Protein AF-A0A382NZF4-F1 (afdb_monomer)

Organism: NCBI:txid408172

Nearest PDB structures (foldseek):
  6ymy-assembly1_f  TM=4.975E-01  e=4.715E+00  Saccharomyces cerevisiae S288C

Foldseek 3Di:
DPACFPCNVLCCLPPVPDCLVDADPVRQDNQQDFPVPDDPLLCVLFDQDPPAPDPLLSRSLRSVLCVLLVNGDRDNDHRPRDPDDDFLLSSLLSCQAAHDVVSSVSSLVVCVVVVDDNVSNVVSNVVNPPRHHHPSPPHHDDDPCPVVDDDPVVVVVDDD

Mean predicted aligned error: 6.12 Å

Secondary structure (DSSP, 8-state):
-----HHHHHHTTT-TT-GGGPPPTTS-------GGGS-HHHHHT---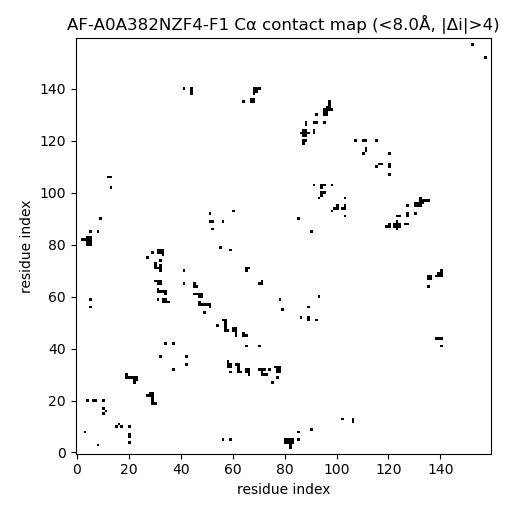---SSSHHHHHHHHHHHHHHTT-----SS----------HHHHHHHHHHHS-HHHHHHHHHHHHHTT--HHHHHHHHHHGGGPPPP-TTSS----GGGTT---HHHHT----

pLDDT: mean 86.52, std 12.39, range [36.47, 97.56]

Radius of gyration: 17.83 Å; Cα contacts (8 Å, |Δi|>4): 166; chains: 1; bounding box: 48×36×48 Å

Sequence (160 aa):
MPKKYISYSLMKYIRPIWYFHLISNDGESVVWTNYNQLSRDEKEVIHYDQDYSNQVLSNWDASYQALMKGIVKKTENNIQTDEIELLPADIYRFIRKYHKKIWLYLVFFQRLFSLFNPISEFIGLWQTRHVQKYNLFHTHYVYDEYFDYDSSLIKSNPLL

Solvent-accessible surface area (backbone atoms only — not comparable to full-atom values): 9759 Å² total; per-residue (Å²): 128,83,83,68,27,58,60,41,69,62,31,54,75,80,46,71,85,52,68,83,57,50,72,44,96,85,73,64,55,51,62,43,36,40,52,86,77,47,53,73,73,62,46,72,80,45,84,76,50,81,86,40,95,40,70,68,55,22,37,48,52,36,12,52,48,34,42,71,24,70,48,71,55,94,53,97,75,44,53,87,58,57,84,68,88,80,52,49,35,48,55,44,38,52,36,38,28,76,47,60,71,68,56,51,53,50,42,50,53,52,40,50,76,66,69,46,65,59,68,56,44,54,51,14,54,60,73,35,67,79,56,60,68,52,72,68,77,79,56,67,70,82,64,79,65,60,82,76,56,81,54,67,65,68,74,62,63,71,87,130

Structure (mmCIF, N/CA/C/O backbone):
data_AF-A0A382NZF4-F1
#
_entry.id   AF-A0A382NZF4-F1
#
loop_
_atom_site.group_PDB
_atom_site.id
_atom_site.type_symbol
_atom_site.label_atom_id
_atom_site.label_alt_id
_atom_site.label_comp_id
_atom_site.label_asym_id
_atom_site.label_entity_id
_atom_site.label_seq_id
_atom_site.pdbx_PDB_ins_code
_atom_site.Cartn_x
_atom_site.Cartn_y
_atom_site.Cartn_z
_atom_site.occupancy
_atom_site.B_iso_or_equiv
_atom_site.auth_seq_id
_atom_site.auth_comp_id
_atom_site.auth_asym_id
_atom_site.auth_atom_id
_atom_site.pdbx_PDB_model_num
ATOM 1 N N . MET A 1 1 ? -0.689 23.167 7.094 1.00 36.47 1 MET A N 1
ATOM 2 C CA . MET A 1 1 ? -0.281 21.800 7.499 1.00 36.47 1 MET A CA 1
ATOM 3 C C . MET A 1 1 ? 0.097 21.034 6.23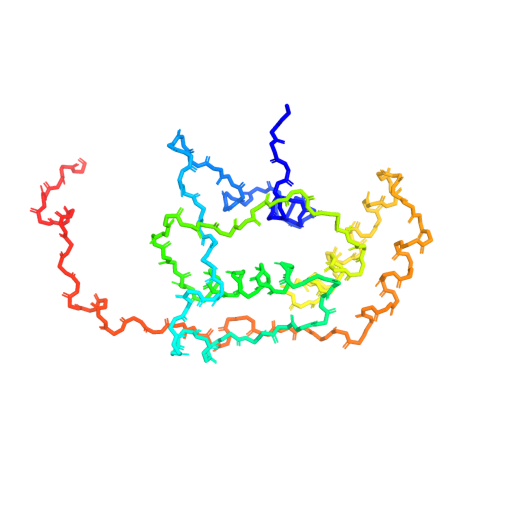8 1.00 36.47 1 MET A C 1
ATOM 5 O O . MET A 1 1 ? -0.543 21.301 5.226 1.00 36.47 1 MET A O 1
ATOM 9 N N . PRO A 1 2 ? 1.114 20.154 6.238 1.00 48.34 2 PRO A N 1
ATOM 10 C CA . PRO A 1 2 ? 1.398 19.335 5.060 1.00 48.34 2 PRO A CA 1
ATOM 11 C C . PRO A 1 2 ? 0.166 18.478 4.742 1.00 48.34 2 PRO A C 1
ATOM 13 O O . PRO A 1 2 ? -0.396 17.867 5.655 1.00 48.34 2 PRO A O 1
ATOM 16 N N . LYS A 1 3 ? -0.275 18.480 3.477 1.00 53.47 3 LYS A N 1
ATOM 17 C CA . LYS A 1 3 ? -1.384 17.637 3.002 1.00 53.47 3 LYS A CA 1
ATOM 18 C C . LYS A 1 3 ? -1.085 16.179 3.361 1.00 53.47 3 LYS A C 1
ATOM 20 O O . LYS A 1 3 ? 0.022 15.692 3.116 1.00 53.47 3 LYS A O 1
ATOM 25 N N . LYS A 1 4 ? -2.032 15.496 4.005 1.00 60.09 4 LYS A N 1
ATOM 26 C CA . LYS A 1 4 ? -1.826 14.129 4.513 1.00 60.09 4 LYS A CA 1
ATOM 27 C C . LYS A 1 4 ? -2.307 13.113 3.485 1.00 60.09 4 LYS A C 1
ATOM 29 O O . LYS A 1 4 ? -3.422 12.614 3.563 1.00 60.09 4 LYS A O 1
ATOM 34 N N . TYR A 1 5 ? -1.435 12.786 2.543 1.00 74.50 5 TYR A N 1
ATOM 35 C CA . TYR A 1 5 ? -1.722 11.829 1.478 1.00 74.50 5 TYR A CA 1
ATOM 36 C C . TYR A 1 5 ? -1.961 10.406 1.993 1.00 74.50 5 TYR A C 1
ATOM 38 O O . TYR A 1 5 ? -1.458 10.019 3.052 1.00 74.50 5 TYR A O 1
ATOM 46 N N . ILE A 1 6 ? -2.681 9.603 1.207 1.00 78.69 6 ILE A N 1
ATOM 47 C CA . ILE A 1 6 ? -2.978 8.189 1.496 1.00 78.69 6 ILE A CA 1
ATOM 48 C C . ILE A 1 6 ? -1.693 7.403 1.800 1.00 78.69 6 ILE A C 1
ATOM 50 O O . ILE A 1 6 ? -1.628 6.685 2.799 1.00 78.69 6 ILE A O 1
ATOM 54 N N . SER A 1 7 ? -0.642 7.610 0.998 1.00 79.25 7 SER A N 1
ATOM 55 C CA . SER A 1 7 ? 0.667 6.970 1.177 1.00 79.25 7 SER A CA 1
ATOM 56 C C . SER A 1 7 ? 1.293 7.292 2.533 1.00 79.25 7 SER A C 1
ATOM 58 O O . SER A 1 7 ? 1.681 6.381 3.262 1.00 79.25 7 SER A O 1
ATOM 60 N N . TYR A 1 8 ? 1.335 8.568 2.919 1.00 80.06 8 TYR A N 1
ATOM 61 C CA . TYR A 1 8 ? 1.818 8.981 4.235 1.00 80.06 8 TYR A CA 1
ATOM 62 C C . TYR A 1 8 ? 0.956 8.386 5.356 1.00 80.06 8 TYR A C 1
ATOM 64 O O . TYR A 1 8 ? 1.478 7.826 6.322 1.00 80.06 8 TYR A O 1
ATOM 72 N N . SER A 1 9 ? -0.368 8.463 5.224 1.00 81.00 9 SER A N 1
ATOM 73 C CA . SER A 1 9 ? -1.308 8.036 6.259 1.00 81.00 9 SER A CA 1
ATOM 74 C C . SER A 1 9 ? -1.273 6.529 6.525 1.00 81.00 9 SER A C 1
ATOM 76 O O . SER A 1 9 ? -1.369 6.133 7.689 1.00 81.00 9 SER A O 1
ATOM 78 N N . LEU A 1 10 ? -1.066 5.705 5.494 1.00 82.75 10 LEU A N 1
ATOM 79 C CA . LEU A 1 10 ? -0.876 4.260 5.638 1.00 82.75 10 LEU A CA 1
ATOM 80 C C . LEU A 1 10 ? 0.552 3.915 6.095 1.00 82.75 10 LEU A C 1
ATOM 82 O O . LEU A 1 10 ? 0.729 3.086 6.991 1.00 82.75 10 LEU A O 1
ATOM 86 N N . MET A 1 11 ? 1.584 4.541 5.514 1.00 84.94 11 MET A N 1
ATOM 87 C CA . MET A 1 11 ? 2.973 4.117 5.741 1.00 84.94 11 MET A CA 1
ATOM 88 C C . MET A 1 11 ? 3.566 4.625 7.047 1.00 84.94 11 MET A C 1
ATOM 90 O O . MET A 1 11 ? 4.435 3.950 7.595 1.00 84.94 11 MET A O 1
ATOM 94 N N . LYS A 1 12 ? 3.091 5.745 7.605 1.00 85.00 12 LYS A N 1
ATOM 95 C CA . LYS A 1 12 ? 3.644 6.317 8.849 1.00 85.00 12 LYS A CA 1
ATOM 96 C C . LYS A 1 12 ? 3.653 5.344 10.034 1.00 85.00 12 LYS A C 1
ATOM 98 O O . LYS A 1 12 ? 4.488 5.478 10.919 1.00 85.00 12 LYS A O 1
ATOM 103 N N . TYR A 1 13 ? 2.742 4.370 10.057 1.00 83.56 13 TYR A N 1
ATOM 104 C CA . TYR A 1 13 ? 2.657 3.383 11.136 1.00 83.56 13 TYR A CA 1
ATOM 105 C C . TYR A 1 13 ? 3.636 2.213 10.969 1.00 83.56 13 TYR A C 1
ATOM 107 O O . TYR A 1 13 ? 3.995 1.564 11.945 1.00 83.56 13 TYR A O 1
ATOM 115 N N . ILE A 1 14 ? 4.055 1.921 9.735 1.00 86.38 14 ILE A N 1
ATOM 116 C CA . ILE A 1 14 ? 4.795 0.695 9.403 1.00 86.38 14 ILE A CA 1
ATOM 117 C C . ILE A 1 14 ? 6.223 1.013 8.951 1.00 86.38 14 ILE A C 1
ATOM 119 O O . ILE A 1 14 ? 7.171 0.315 9.303 1.00 86.38 14 ILE A O 1
ATOM 123 N N . ARG A 1 15 ? 6.385 2.059 8.137 1.00 86.06 15 ARG A N 1
ATOM 124 C CA . ARG A 1 15 ? 7.657 2.500 7.554 1.00 86.06 15 ARG A CA 1
ATOM 125 C C . ARG A 1 15 ? 7.761 4.036 7.593 1.00 86.06 15 ARG A C 1
ATOM 127 O O . ARG A 1 15 ? 7.758 4.669 6.540 1.00 86.06 15 ARG A O 1
ATOM 134 N N . PRO A 1 16 ? 7.879 4.653 8.784 1.00 81.38 16 PRO A N 1
ATOM 135 C CA . PRO A 1 16 ? 7.912 6.114 8.929 1.00 81.38 16 PRO A CA 1
ATOM 136 C C . PRO A 1 16 ? 9.133 6.798 8.291 1.00 81.38 16 PRO A C 1
ATOM 138 O O . PRO A 1 16 ? 9.118 8.007 8.105 1.00 81.38 16 PRO A O 1
ATOM 141 N N . ILE A 1 17 ? 10.186 6.042 7.963 1.00 83.75 17 ILE A N 1
ATOM 142 C CA . ILE A 1 17 ? 11.442 6.549 7.375 1.00 83.75 17 ILE A CA 1
ATOM 143 C C . ILE A 1 17 ? 11.455 6.326 5.843 1.00 83.75 17 ILE A C 1
ATOM 145 O O . ILE A 1 17 ? 12.486 6.418 5.187 1.00 83.75 17 ILE A O 1
ATOM 149 N N . TRP A 1 18 ? 10.325 5.953 5.235 1.00 83.88 18 TRP A N 1
ATOM 150 C CA . TRP A 1 18 ? 10.295 5.545 3.830 1.00 83.88 18 TRP A CA 1
ATOM 151 C C . TRP A 1 18 ? 10.020 6.717 2.888 1.00 83.88 18 TRP A C 1
ATOM 153 O O . TRP A 1 18 ? 8.891 7.164 2.752 1.00 83.88 18 TRP A O 1
ATOM 163 N N . TYR A 1 19 ? 11.047 7.169 2.171 1.00 79.88 19 TYR A N 1
ATOM 164 C CA . TYR A 1 19 ? 11.016 8.408 1.385 1.00 79.88 19 TYR A CA 1
ATOM 165 C C . TYR A 1 19 ? 9.964 8.499 0.266 1.00 79.88 19 TYR A C 1
ATOM 167 O O . TYR A 1 19 ? 9.668 9.598 -0.183 1.00 79.88 19 TYR A O 1
ATOM 175 N N . PHE A 1 20 ? 9.338 7.398 -0.158 1.00 78.00 20 PHE A N 1
ATOM 176 C CA . PHE A 1 20 ? 8.346 7.405 -1.248 1.00 78.00 20 PHE A CA 1
ATOM 177 C C . PHE A 1 20 ? 7.005 8.076 -0.896 1.00 78.00 20 PHE A C 1
ATOM 179 O O . PHE A 1 20 ? 6.129 8.208 -1.749 1.00 78.00 20 PHE A O 1
ATOM 186 N N . HIS A 1 21 ? 6.819 8.505 0.354 1.00 74.44 21 HIS A N 1
ATOM 187 C CA . HIS A 1 21 ? 5.709 9.382 0.734 1.00 74.44 21 HIS A CA 1
ATOM 188 C C . HIS A 1 21 ? 6.069 10.880 0.673 1.00 74.44 21 HIS A C 1
ATOM 190 O O . HIS A 1 21 ? 5.220 11.710 0.999 1.00 74.44 21 HIS A O 1
ATOM 196 N N . LEU A 1 22 ? 7.321 11.239 0.364 1.00 74.81 22 LEU A N 1
ATOM 197 C CA . LEU A 1 22 ? 7.746 12.631 0.223 1.00 74.81 22 LEU A CA 1
ATOM 198 C C . LEU A 1 22 ? 7.415 13.154 -1.171 1.00 74.81 22 LEU A C 1
ATOM 200 O O . LEU A 1 22 ? 7.479 12.418 -2.151 1.00 74.81 22 LEU A O 1
ATOM 204 N N . ILE A 1 23 ? 7.104 14.445 -1.232 1.00 71.38 23 ILE A N 1
ATOM 205 C CA . ILE A 1 23 ? 7.022 15.179 -2.489 1.00 71.38 23 ILE A CA 1
ATOM 206 C C . ILE A 1 23 ? 8.374 15.840 -2.733 1.00 71.38 23 ILE A C 1
ATOM 208 O O . ILE A 1 23 ? 8.986 16.370 -1.803 1.00 71.38 23 ILE A O 1
ATOM 212 N N . SER A 1 24 ? 8.839 15.789 -3.974 1.00 68.31 24 SER A N 1
ATOM 213 C CA . SER A 1 24 ? 10.005 16.533 -4.442 1.00 68.31 24 SER A CA 1
ATOM 214 C C . SER A 1 24 ? 9.772 18.046 -4.411 1.00 68.31 24 SER A C 1
ATOM 216 O O . SER A 1 24 ? 8.645 18.532 -4.371 1.00 68.31 24 SER A O 1
ATOM 218 N N . ASN A 1 25 ? 10.858 18.818 -4.458 1.00 66.69 25 ASN A N 1
ATOM 219 C CA . ASN A 1 25 ? 10.792 20.282 -4.392 1.00 66.69 25 ASN A CA 1
ATOM 220 C C . ASN A 1 25 ? 10.033 20.923 -5.570 1.00 66.69 25 ASN A C 1
ATOM 222 O O . ASN A 1 25 ? 9.535 22.035 -5.428 1.00 66.69 25 ASN A O 1
ATOM 226 N N . ASP A 1 26 ? 9.943 20.234 -6.708 1.00 67.31 26 ASP A N 1
ATOM 227 C CA . ASP A 1 26 ? 9.179 20.651 -7.891 1.00 67.31 26 ASP A CA 1
ATOM 228 C C . ASP A 1 26 ? 7.677 20.314 -7.799 1.00 67.31 26 ASP A C 1
ATOM 230 O O . ASP A 1 26 ? 6.899 20.759 -8.633 1.00 67.31 26 ASP A O 1
ATOM 234 N N . GLY A 1 27 ? 7.239 19.577 -6.771 1.00 61.84 27 GLY A N 1
ATOM 235 C CA . GLY A 1 27 ? 5.838 19.193 -6.598 1.00 61.84 27 GLY A CA 1
ATOM 236 C C . GLY A 1 27 ? 5.386 17.999 -7.449 1.00 61.84 27 GLY A C 1
ATOM 237 O O . GLY A 1 27 ? 4.234 17.586 -7.320 1.00 61.84 27 GLY A O 1
ATOM 238 N N . GLU A 1 28 ? 6.265 17.426 -8.281 1.00 60.00 28 GLU A N 1
ATOM 239 C CA . GLU A 1 28 ? 5.884 16.502 -9.363 1.00 60.00 28 GLU A CA 1
ATOM 240 C C . GLU A 1 28 ? 6.240 15.028 -9.112 1.00 60.00 28 GLU A C 1
ATOM 242 O O . GLU A 1 28 ? 5.617 14.137 -9.692 1.00 60.00 28 GLU A O 1
ATOM 247 N N . SER A 1 29 ? 7.211 14.715 -8.252 1.00 55.41 29 SER A N 1
ATOM 248 C CA . SER A 1 29 ? 7.673 13.333 -8.077 1.00 55.41 29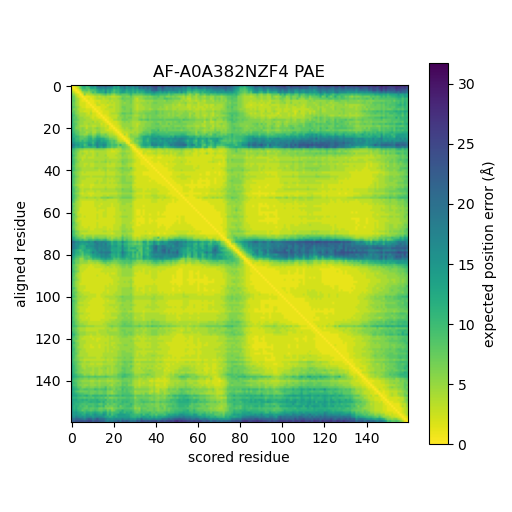 SER A CA 1
ATOM 249 C C . SER A 1 29 ? 6.804 12.569 -7.089 1.00 55.41 29 SER A C 1
ATOM 251 O O . SER A 1 29 ? 7.152 12.381 -5.921 1.00 55.41 29 SER A O 1
ATOM 253 N N . VAL A 1 30 ? 5.693 12.045 -7.586 1.00 69.06 30 VAL A N 1
ATOM 254 C CA . VAL A 1 30 ? 4.931 11.011 -6.900 1.00 69.06 30 VAL A CA 1
ATOM 255 C C . VAL A 1 30 ? 5.224 9.698 -7.623 1.00 69.06 30 VAL A C 1
ATOM 257 O O . VAL A 1 30 ? 4.700 9.438 -8.693 1.00 69.06 30 VAL A O 1
ATOM 260 N N . VAL A 1 31 ? 6.059 8.839 -7.034 1.00 79.44 31 VAL A N 1
ATOM 261 C CA . VAL A 1 31 ? 6.430 7.516 -7.595 1.00 79.44 31 VAL A CA 1
ATOM 262 C C . VAL A 1 31 ? 5.252 6.535 -7.747 1.00 79.44 31 VAL A C 1
ATOM 264 O O . VAL A 1 31 ? 5.432 5.377 -8.120 1.00 79.44 31 VAL A O 1
ATOM 267 N N . TRP A 1 32 ? 4.049 6.965 -7.372 1.00 82.56 32 TRP A N 1
ATOM 268 C CA . TRP A 1 32 ? 2.848 6.151 -7.348 1.00 82.56 32 TRP A CA 1
ATOM 269 C C . TRP A 1 32 ? 2.136 6.261 -8.699 1.00 82.56 32 TRP A C 1
ATOM 271 O O . TRP A 1 32 ? 1.388 7.205 -8.949 1.00 82.56 32 TRP A O 1
ATOM 281 N N . THR A 1 33 ? 2.355 5.269 -9.560 1.00 86.00 33 THR A N 1
ATOM 282 C CA . THR A 1 33 ? 1.725 5.183 -10.884 1.00 86.00 33 THR A CA 1
ATOM 283 C C . THR A 1 33 ? 0.224 4.925 -10.767 1.00 86.00 33 THR A C 1
ATOM 285 O O . THR A 1 33 ? -0.186 4.018 -10.045 1.00 86.00 33 THR A O 1
ATOM 288 N N . ASN A 1 34 ? -0.618 5.655 -11.499 1.00 86.50 34 ASN A N 1
ATOM 289 C CA . ASN A 1 34 ? -2.058 5.391 -11.528 1.00 86.50 34 ASN A CA 1
ATOM 290 C C . ASN A 1 34 ? -2.352 4.029 -12.181 1.00 86.50 34 ASN A C 1
ATOM 292 O O . ASN A 1 34 ? -1.986 3.803 -13.335 1.00 86.50 34 ASN A O 1
ATOM 296 N N . TYR A 1 35 ? -3.067 3.145 -11.474 1.00 88.69 35 TYR A N 1
ATOM 297 C CA . TYR A 1 35 ? -3.430 1.813 -11.975 1.00 88.69 35 TYR A CA 1
ATOM 298 C C . TYR A 1 35 ? -4.110 1.850 -13.352 1.00 88.69 35 TYR A C 1
ATOM 300 O O . TYR A 1 35 ? -3.839 1.012 -14.212 1.00 88.69 35 TYR A O 1
ATOM 308 N N . ASN A 1 36 ? -4.952 2.853 -13.609 1.00 88.75 36 ASN A N 1
ATOM 309 C CA . ASN A 1 36 ? -5.669 2.966 -14.879 1.00 88.75 36 ASN A CA 1
ATOM 310 C C . ASN A 1 36 ? -4.739 3.237 -16.071 1.00 88.75 36 ASN A C 1
ATOM 312 O O . ASN A 1 36 ? -5.084 2.863 -17.189 1.00 88.75 36 ASN A O 1
ATOM 316 N N . GLN A 1 37 ? -3.566 3.828 -15.827 1.00 88.31 37 GLN A N 1
ATOM 317 C CA . GLN A 1 37 ? -2.553 4.163 -16.835 1.00 88.31 37 GLN A CA 1
ATOM 318 C C . GLN A 1 37 ? -1.503 3.058 -17.032 1.00 88.31 37 GLN A C 1
ATOM 320 O O . GLN A 1 37 ? -0.566 3.219 -17.821 1.00 88.31 37 GLN A O 1
ATOM 325 N N . LEU A 1 38 ? -1.627 1.943 -16.311 1.00 90.12 38 LEU A N 1
ATOM 326 C CA . LEU A 1 38 ? -0.804 0.769 -16.565 1.00 90.12 38 LEU A CA 1
ATOM 327 C C . LEU A 1 38 ? -1.202 0.126 -17.900 1.00 90.12 38 LEU A C 1
ATOM 329 O O . LEU A 1 38 ? -2.393 0.039 -18.229 1.00 90.12 38 LEU A O 1
ATOM 333 N N . SER A 1 39 ? -0.198 -0.315 -18.658 1.00 92.31 39 SER A N 1
ATOM 334 C CA . SER A 1 39 ? -0.369 -1.127 -19.859 1.00 92.31 39 SER A CA 1
ATOM 335 C C . SER A 1 39 ? -1.003 -2.472 -19.496 1.00 92.31 39 SER A C 1
ATOM 337 O O . SER A 1 39 ? -1.166 -2.818 -18.322 1.00 92.31 39 SER A O 1
ATOM 339 N N . ARG A 1 40 ? -1.393 -3.244 -20.510 1.00 93.25 40 ARG A N 1
ATOM 340 C CA . ARG A 1 40 ? -1.942 -4.582 -20.286 1.00 93.25 40 ARG A CA 1
ATOM 341 C C . ARG A 1 40 ? -0.934 -5.471 -19.549 1.00 93.25 40 ARG A C 1
ATOM 343 O O . ARG A 1 40 ? -1.281 -6.008 -18.504 1.00 93.25 40 ARG A O 1
ATOM 350 N N . ASP A 1 41 ? 0.298 -5.524 -20.038 1.00 92.94 41 ASP A N 1
ATOM 351 C CA . ASP A 1 41 ? 1.360 -6.386 -19.506 1.00 92.94 41 ASP A CA 1
ATOM 352 C C . ASP A 1 41 ? 1.750 -5.984 -18.073 1.00 92.94 41 ASP A C 1
ATOM 354 O O . ASP A 1 41 ? 1.944 -6.824 -17.195 1.00 92.94 41 ASP A O 1
ATOM 358 N N . GLU A 1 42 ? 1.766 -4.681 -17.780 1.00 94.00 42 GLU A N 1
ATOM 359 C CA . GLU A 1 42 ? 1.979 -4.177 -16.420 1.00 94.00 42 GLU A CA 1
ATOM 360 C C . GLU A 1 42 ? 0.844 -4.577 -15.471 1.00 94.00 42 GLU A C 1
ATOM 362 O O . GLU A 1 42 ? 1.099 -4.872 -14.306 1.00 94.00 42 GLU A O 1
ATOM 367 N N . LYS A 1 43 ? -0.413 -4.602 -15.934 1.00 94.75 43 LYS A N 1
ATOM 368 C CA . LYS A 1 43 ? -1.553 -5.032 -15.107 1.00 94.75 43 LYS A CA 1
ATOM 369 C C . LYS A 1 43 ? -1.534 -6.531 -14.825 1.00 94.75 43 LYS A C 1
ATOM 371 O O . LYS A 1 43 ? -2.024 -6.926 -13.771 1.00 94.75 43 LYS A O 1
ATOM 376 N N . GLU A 1 44 ? -0.961 -7.350 -15.706 1.00 93.94 44 GLU A N 1
ATOM 377 C CA . GLU A 1 44 ? -0.888 -8.808 -15.527 1.00 93.94 44 GLU A CA 1
ATOM 378 C C . GLU A 1 44 ? -0.057 -9.214 -14.303 1.00 93.94 44 GLU A C 1
ATOM 380 O O . GLU A 1 44 ? -0.354 -10.218 -13.653 1.00 93.94 44 GLU A O 1
ATOM 385 N N . VAL A 1 45 ? 0.936 -8.406 -13.915 1.00 94.06 45 VAL A N 1
ATOM 386 C CA . VAL A 1 45 ? 1.733 -8.660 -12.703 1.00 94.06 45 VAL A CA 1
ATOM 387 C C . VAL A 1 45 ? 1.098 -8.103 -11.421 1.00 94.06 45 VAL A C 1
ATOM 389 O O . VAL A 1 45 ? 1.656 -8.297 -10.336 1.00 94.06 45 VAL A O 1
ATOM 392 N N . ILE A 1 46 ? -0.054 -7.428 -11.507 1.00 95.19 46 ILE A N 1
ATOM 393 C CA . ILE A 1 46 ? -0.741 -6.775 -10.383 1.00 95.19 46 ILE A CA 1
ATOM 394 C C . ILE A 1 46 ? -1.956 -7.591 -9.949 1.00 95.19 46 ILE A C 1
ATOM 396 O O . ILE A 1 46 ? -2.874 -7.846 -10.722 1.00 95.19 46 ILE A O 1
ATOM 400 N N . HIS A 1 47 ? -2.016 -7.931 -8.662 1.00 95.38 47 HIS A N 1
ATOM 401 C CA . HIS A 1 47 ? -3.184 -8.577 -8.076 1.00 95.38 47 HIS A CA 1
ATOM 402 C C . HIS A 1 47 ? -4.155 -7.509 -7.564 1.00 95.38 47 HIS A C 1
ATOM 404 O O . HIS A 1 47 ? -4.097 -7.103 -6.398 1.00 95.38 47 HIS A O 1
ATOM 410 N N . TYR A 1 48 ? -5.020 -7.018 -8.450 1.00 95.62 48 TYR A N 1
ATOM 411 C CA . TYR A 1 48 ? -5.965 -5.952 -8.126 1.00 95.62 48 TYR A CA 1
ATOM 412 C C . TYR A 1 48 ? -6.966 -6.389 -7.044 1.00 95.62 48 TYR A C 1
ATOM 414 O O . TYR A 1 48 ? -7.605 -7.431 -7.160 1.00 95.62 48 TYR A O 1
ATOM 422 N N . ASP A 1 49 ? -7.092 -5.596 -5.982 1.00 95.56 49 ASP A N 1
ATOM 423 C CA . ASP A 1 49 ? -7.912 -5.909 -4.810 1.00 95.56 49 ASP A CA 1
ATOM 424 C C . ASP A 1 49 ? -9.089 -4.935 -4.726 1.00 95.56 49 ASP A C 1
ATOM 426 O O . ASP A 1 49 ? -8.888 -3.753 -4.468 1.00 95.56 49 ASP A O 1
ATOM 430 N N . GLN A 1 50 ? -10.301 -5.436 -4.971 1.00 95.81 50 GLN A N 1
ATOM 431 C CA . GLN A 1 50 ? -11.543 -4.650 -4.999 1.00 95.81 50 GLN A CA 1
ATOM 432 C C . GLN A 1 50 ? -12.222 -4.522 -3.633 1.00 95.81 50 GLN A C 1
ATOM 434 O O . GLN A 1 50 ? -13.200 -3.793 -3.502 1.00 95.81 50 GLN A O 1
ATOM 439 N N . ASP A 1 51 ? -11.722 -5.217 -2.614 1.00 96.19 51 ASP A N 1
ATOM 440 C CA . ASP A 1 51 ? -12.395 -5.323 -1.320 1.00 96.19 51 ASP A CA 1
ATOM 441 C C . ASP A 1 51 ? -12.004 -4.200 -0.338 1.00 96.19 51 ASP A C 1
ATOM 443 O O . ASP A 1 51 ? -12.293 -4.284 0.863 1.00 96.19 51 ASP A O 1
ATOM 447 N N . TYR A 1 52 ? -11.280 -3.179 -0.800 1.00 95.12 52 TYR A N 1
ATOM 448 C CA . TYR A 1 52 ? -11.093 -1.959 -0.019 1.00 95.12 52 TYR A CA 1
ATOM 449 C C . TYR A 1 52 ? -12.400 -1.166 0.044 1.00 95.12 52 TYR A C 1
ATOM 451 O O . TYR A 1 52 ? -13.242 -1.242 -0.849 1.00 95.12 52 TYR A O 1
ATOM 459 N N . SER A 1 53 ? -12.553 -0.342 1.078 1.00 93.88 53 SER A N 1
ATOM 460 C CA . SER A 1 53 ? -13.757 0.480 1.268 1.00 93.88 53 SER A CA 1
ATOM 461 C C . SER A 1 53 ? -14.010 1.492 0.146 1.00 93.88 53 SER A C 1
ATOM 463 O O . SER A 1 53 ? -15.138 1.950 -0.038 1.00 93.88 53 SER A O 1
ATOM 465 N N . ASN A 1 54 ? -12.963 1.854 -0.600 1.00 90.75 54 ASN A N 1
ATOM 466 C CA . ASN A 1 54 ? -13.013 2.833 -1.673 1.00 90.75 54 ASN A CA 1
ATOM 467 C C . ASN A 1 54 ? -12.140 2.388 -2.857 1.00 90.75 54 ASN A C 1
ATOM 469 O O . ASN A 1 54 ? -11.022 1.888 -2.689 1.00 90.75 54 ASN A O 1
ATOM 473 N N . GLN A 1 55 ? -12.622 2.648 -4.073 1.00 90.69 55 GLN A N 1
ATOM 474 C CA . GLN A 1 55 ? -11.889 2.427 -5.317 1.00 90.69 55 GLN A CA 1
ATOM 475 C C . GLN A 1 55 ? -10.533 3.151 -5.342 1.00 90.69 55 GLN A C 1
ATOM 477 O O . GLN A 1 55 ? -9.567 2.617 -5.879 1.00 90.69 55 GLN A O 1
ATOM 482 N N . VAL A 1 56 ? -10.417 4.338 -4.739 1.00 89.12 56 VAL A N 1
ATOM 483 C CA . VAL A 1 56 ? -9.138 5.062 -4.670 1.00 89.12 56 VAL A CA 1
ATOM 484 C C . VAL A 1 56 ? -8.102 4.287 -3.851 1.00 89.12 56 VAL A C 1
ATOM 486 O O . VAL A 1 56 ? -6.934 4.256 -4.227 1.00 89.12 56 VAL A O 1
ATOM 489 N N . LEU A 1 57 ? -8.514 3.602 -2.779 1.00 91.12 57 LEU A N 1
ATOM 490 C CA . LEU A 1 57 ? -7.619 2.757 -1.980 1.00 91.12 57 LEU A CA 1
ATOM 491 C C . LEU A 1 57 ? -7.229 1.481 -2.722 1.00 91.12 57 LEU A C 1
ATOM 493 O O . LEU A 1 57 ? -6.071 1.079 -2.659 1.00 91.12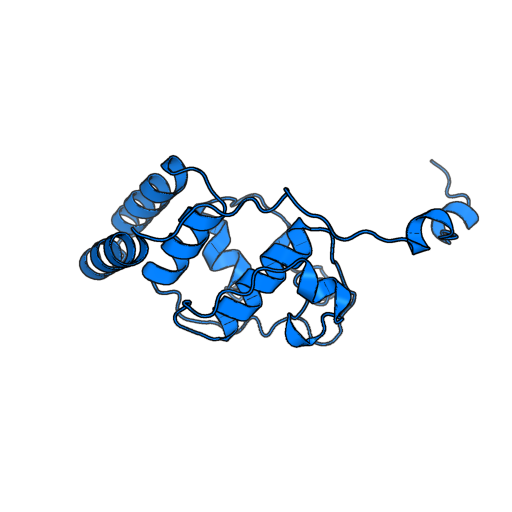 57 LEU A O 1
ATOM 497 N N . SER A 1 58 ? -8.164 0.902 -3.474 1.00 93.56 58 SER A N 1
ATOM 498 C CA . SER A 1 58 ? -7.894 -0.232 -4.366 1.00 93.56 58 SER A CA 1
ATOM 499 C C . SER A 1 58 ? -6.860 0.141 -5.440 1.00 93.56 58 SER A C 1
ATOM 501 O O . SER A 1 58 ? -5.870 -0.561 -5.642 1.00 93.56 58 SER A O 1
ATOM 503 N N . ASN A 1 59 ? -7.029 1.310 -6.069 1.00 91.69 59 ASN A N 1
ATOM 504 C CA . ASN A 1 59 ? -6.067 1.859 -7.023 1.00 91.69 59 ASN A CA 1
ATOM 505 C C . ASN A 1 59 ? -4.713 2.132 -6.358 1.00 91.69 59 ASN A C 1
ATOM 507 O O . ASN A 1 59 ? -3.685 1.783 -6.924 1.00 91.69 59 ASN A O 1
ATOM 511 N N . TRP A 1 60 ? -4.700 2.718 -5.158 1.00 90.25 60 TRP A N 1
ATOM 512 C CA . TRP A 1 60 ? -3.464 2.999 -4.430 1.00 90.25 60 TRP A CA 1
ATOM 513 C C . TRP A 1 60 ? -2.718 1.717 -4.027 1.00 90.25 60 TRP A C 1
ATOM 515 O O . TRP A 1 60 ? -1.497 1.658 -4.152 1.00 90.25 60 TRP A O 1
ATOM 525 N N . ASP A 1 61 ? -3.428 0.671 -3.594 1.00 94.00 61 ASP A N 1
ATOM 526 C CA . ASP A 1 61 ? -2.849 -0.652 -3.334 1.00 94.00 61 ASP A CA 1
ATOM 527 C C . ASP A 1 61 ? -2.198 -1.231 -4.595 1.00 94.00 61 ASP A C 1
ATOM 529 O O . ASP A 1 61 ? -1.062 -1.703 -4.548 1.00 94.00 61 ASP A O 1
ATOM 533 N N . ALA A 1 62 ? -2.874 -1.131 -5.738 1.00 94.12 62 ALA A N 1
ATOM 534 C CA . ALA A 1 62 ? -2.328 -1.553 -7.021 1.00 94.12 62 ALA A CA 1
ATOM 535 C C . ALA A 1 62 ? -1.081 -0.742 -7.416 1.00 94.12 62 ALA A C 1
ATOM 537 O O . ALA A 1 62 ? -0.094 -1.306 -7.888 1.00 94.12 62 ALA A O 1
ATOM 538 N N . SER A 1 63 ? -1.068 0.562 -7.147 1.00 91.62 63 SER A N 1
ATOM 539 C CA . SER A 1 63 ? 0.106 1.421 -7.328 1.00 91.62 63 SER A CA 1
ATOM 540 C C . SER A 1 63 ? 1.255 1.058 -6.393 1.00 91.62 63 SER A C 1
ATOM 542 O O . SER A 1 63 ? 2.418 1.113 -6.789 1.00 91.62 63 SER A O 1
ATOM 544 N N . TYR A 1 64 ? 0.948 0.641 -5.163 1.00 92.44 64 TYR A N 1
ATOM 545 C CA . TYR A 1 64 ? 1.941 0.089 -4.250 1.00 92.44 64 TYR A CA 1
ATOM 546 C C . TYR A 1 64 ? 2.539 -1.204 -4.789 1.00 92.44 64 TYR A C 1
ATOM 548 O O . TYR A 1 64 ? 3.759 -1.377 -4.746 1.00 92.44 64 TYR A O 1
ATOM 556 N N . GLN A 1 65 ? 1.713 -2.080 -5.360 1.00 95.06 65 GLN A N 1
ATOM 557 C CA . GLN A 1 65 ? 2.212 -3.279 -6.019 1.00 95.06 65 GLN A CA 1
ATOM 558 C C . GLN A 1 65 ? 3.098 -2.951 -7.221 1.00 95.06 65 GLN A C 1
ATOM 560 O O . GLN A 1 65 ? 4.170 -3.539 -7.347 1.00 95.06 65 GLN A O 1
ATOM 565 N N . ALA A 1 66 ? 2.691 -1.990 -8.052 1.00 93.75 66 ALA A N 1
ATOM 566 C CA . ALA A 1 66 ? 3.445 -1.534 -9.214 1.00 93.75 66 ALA A CA 1
ATOM 567 C C . ALA A 1 66 ? 4.840 -1.039 -8.810 1.00 93.75 66 ALA A C 1
ATOM 569 O O . ALA A 1 66 ? 5.840 -1.582 -9.283 1.00 93.75 66 ALA A O 1
ATOM 570 N N . LEU A 1 67 ? 4.914 -0.118 -7.843 1.00 91.62 67 LEU A N 1
ATOM 571 C CA . LEU A 1 67 ? 6.181 0.404 -7.327 1.00 91.62 67 LEU A CA 1
ATOM 572 C C . LEU A 1 67 ? 7.090 -0.719 -6.8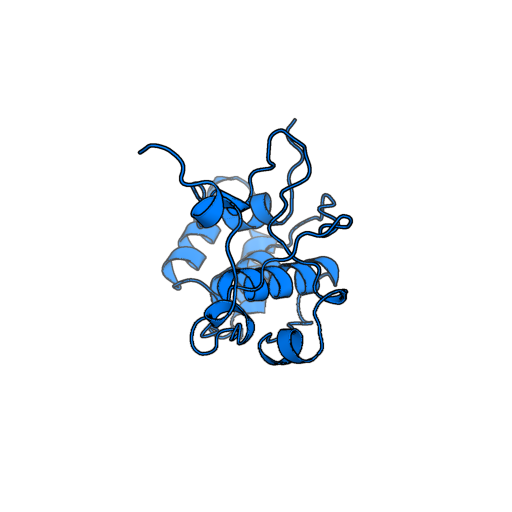11 1.00 91.62 67 LEU A C 1
ATOM 574 O O . LEU A 1 67 ? 8.275 -0.773 -7.133 1.00 91.62 67 LEU A O 1
ATOM 578 N N . MET A 1 68 ? 6.537 -1.644 -6.026 1.00 92.88 68 MET A N 1
ATOM 579 C CA . MET A 1 68 ? 7.308 -2.733 -5.418 1.00 92.88 68 MET A CA 1
ATOM 580 C C . MET A 1 68 ? 7.741 -3.803 -6.431 1.00 92.88 68 MET A C 1
ATOM 582 O O . MET A 1 68 ? 8.667 -4.561 -6.148 1.00 92.88 68 MET A O 1
ATOM 586 N N . LYS A 1 69 ? 7.106 -3.846 -7.608 1.00 94.06 69 LYS A N 1
ATOM 587 C CA . LYS A 1 69 ? 7.478 -4.688 -8.757 1.00 94.0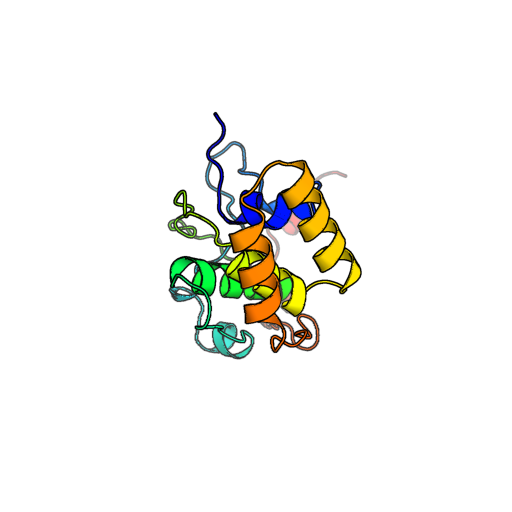6 69 LYS A CA 1
ATOM 588 C C . LYS A 1 69 ? 8.375 -3.974 -9.769 1.00 94.06 69 LYS A C 1
ATOM 590 O O . LYS A 1 69 ? 8.701 -4.566 -10.794 1.00 94.06 69 LYS A O 1
ATOM 595 N N . GLY A 1 70 ? 8.780 -2.738 -9.471 1.00 90.88 70 GLY A N 1
ATOM 596 C C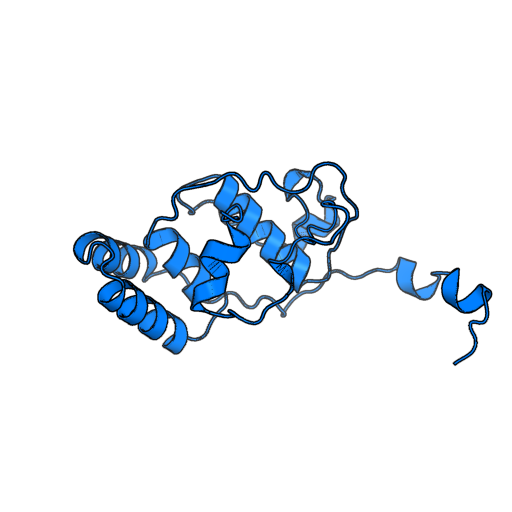A . GLY A 1 70 ? 9.685 -1.939 -10.291 1.00 90.88 70 GLY A CA 1
ATOM 597 C C . GLY A 1 70 ? 8.999 -1.087 -11.356 1.00 90.88 70 GLY A C 1
ATOM 598 O O . GLY A 1 70 ? 9.701 -0.469 -12.145 1.00 90.88 70 GLY A O 1
ATOM 599 N N . ILE A 1 71 ? 7.665 -1.019 -11.393 1.00 91.38 71 ILE A N 1
ATOM 600 C CA . ILE A 1 71 ? 6.913 -0.200 -12.353 1.00 91.38 71 ILE A CA 1
ATOM 601 C C . ILE A 1 71 ? 6.854 1.246 -11.855 1.00 91.38 71 ILE A C 1
ATOM 603 O O . ILE A 1 71 ? 6.095 1.569 -10.938 1.00 91.38 71 ILE A O 1
ATOM 607 N N . VAL A 1 72 ? 7.643 2.123 -12.478 1.00 86.06 72 VAL A N 1
ATOM 608 C CA . VAL A 1 72 ? 7.697 3.556 -12.162 1.00 86.06 72 VAL A CA 1
ATOM 609 C C . VAL A 1 72 ? 7.497 4.345 -13.447 1.00 86.06 72 VAL A C 1
ATOM 611 O O . VAL A 1 72 ? 8.288 4.221 -14.379 1.00 86.06 72 VAL A O 1
ATOM 614 N N . LYS A 1 73 ? 6.450 5.173 -13.501 1.00 79.25 73 LYS A N 1
ATOM 615 C CA . LYS A 1 73 ? 6.178 6.041 -14.650 1.00 79.25 73 LYS A CA 1
ATOM 616 C C . LYS A 1 73 ? 6.341 7.502 -14.280 1.00 79.25 73 LYS A C 1
ATOM 618 O O . LYS A 1 73 ? 5.956 7.928 -13.195 1.00 79.25 73 LYS A O 1
ATOM 623 N N . LYS A 1 74 ? 6.854 8.284 -15.229 1.00 70.06 74 LYS A N 1
ATOM 624 C CA . LYS A 1 74 ? 6.724 9.739 -15.190 1.00 70.06 74 LYS A CA 1
ATOM 625 C C . LYS A 1 74 ? 5.311 10.066 -15.659 1.00 70.06 74 LYS A C 1
ATOM 627 O O . LYS A 1 74 ? 4.959 9.786 -16.801 1.00 70.06 74 LYS A O 1
ATOM 632 N N . THR A 1 75 ? 4.464 10.559 -14.770 1.00 59.06 75 THR A N 1
ATOM 633 C CA . THR A 1 75 ? 3.062 10.837 -15.086 1.00 59.06 75 THR A CA 1
ATOM 634 C C . THR A 1 75 ? 2.708 12.239 -14.611 1.00 59.06 75 THR A C 1
ATOM 636 O O . THR A 1 75 ? 2.965 12.592 -13.468 1.00 59.06 75 THR A O 1
ATOM 639 N N . GLU A 1 76 ? 2.095 13.031 -15.492 1.00 57.91 76 GLU A N 1
ATOM 640 C CA . GLU A 1 76 ? 1.578 14.373 -15.169 1.00 57.91 76 GLU A CA 1
ATOM 641 C C . GLU A 1 76 ? 0.363 14.306 -14.218 1.00 57.91 76 GLU A C 1
ATOM 643 O O . GLU A 1 76 ? 0.178 15.151 -13.352 1.00 57.91 76 GLU A O 1
ATOM 648 N N . ASN A 1 77 ? -0.433 13.240 -14.328 1.00 54.19 77 ASN A N 1
ATOM 649 C CA . ASN A 1 77 ? -1.613 12.937 -13.514 1.00 54.19 77 ASN A CA 1
ATOM 650 C C . ASN A 1 77 ? -1.334 11.830 -12.488 1.00 54.19 77 ASN A C 1
ATOM 652 O O . ASN A 1 77 ? -1.922 10.743 -12.542 1.00 54.19 77 ASN A O 1
ATOM 656 N N . ASN A 1 78 ? -0.409 12.103 -11.572 1.00 57.25 78 ASN A N 1
ATOM 657 C CA . ASN A 1 78 ? -0.177 11.251 -10.410 1.00 57.25 78 ASN A CA 1
ATOM 658 C C . ASN A 1 78 ? -1.485 11.017 -9.640 1.00 57.25 78 ASN A C 1
ATOM 660 O O . ASN A 1 78 ? -2.381 11.862 -9.657 1.00 57.25 78 ASN A O 1
ATOM 664 N N . ILE A 1 79 ? -1.601 9.846 -9.002 1.00 58.44 79 ILE A N 1
ATOM 665 C CA . ILE A 1 79 ? -2.801 9.415 -8.263 1.00 58.44 79 ILE A CA 1
ATOM 666 C C . ILE A 1 79 ? -3.364 10.585 -7.464 1.00 58.44 79 ILE A C 1
ATOM 668 O O . ILE A 1 79 ? -2.618 11.236 -6.733 1.00 58.44 79 ILE A O 1
ATOM 672 N N . GLN A 1 80 ? -4.672 10.821 -7.593 1.00 55.91 80 GLN A N 1
ATOM 673 C CA . GLN A 1 80 ? -5.396 11.754 -6.739 1.00 55.91 80 GLN A CA 1
ATOM 674 C C . GLN A 1 80 ? -5.128 11.376 -5.287 1.00 55.91 80 GLN A C 1
ATOM 676 O O . GLN A 1 80 ? -5.625 10.383 -4.758 1.00 55.91 80 GLN A O 1
ATOM 681 N N . THR A 1 81 ? -4.252 12.151 -4.664 1.00 57.94 81 THR A N 1
ATOM 682 C CA . THR A 1 81 ? -3.859 11.991 -3.274 1.00 57.94 81 THR A CA 1
ATOM 683 C C . THR A 1 81 ? -4.812 12.800 -2.399 1.00 57.94 81 THR A C 1
ATOM 685 O O . THR A 1 81 ? -4.407 13.527 -1.494 1.00 57.94 81 THR A O 1
ATOM 688 N N . ASP A 1 82 ? -6.102 12.699 -2.698 1.00 58.84 82 ASP A N 1
ATOM 689 C CA . ASP A 1 82 ? -7.124 13.391 -1.936 1.00 58.84 82 ASP A CA 1
ATOM 690 C C . ASP A 1 82 ? -7.108 12.896 -0.486 1.00 58.84 82 ASP A C 1
ATOM 692 O O . ASP A 1 82 ? -6.690 11.770 -0.180 1.00 58.84 82 ASP A O 1
ATOM 696 N N . GLU A 1 83 ? -7.519 13.767 0.434 1.00 66.94 83 GLU A N 1
ATOM 697 C CA . GLU A 1 83 ? -7.646 13.424 1.846 1.00 66.94 83 GLU A CA 1
ATOM 698 C C . GLU A 1 83 ? -8.819 12.454 2.014 1.00 66.94 83 GLU A C 1
ATOM 700 O O . GLU A 1 83 ? -9.963 12.850 2.218 1.00 66.94 83 GLU A O 1
ATOM 705 N N . ILE A 1 84 ? -8.530 11.161 1.881 1.00 77.75 84 ILE A N 1
ATOM 706 C CA . ILE A 1 84 ? -9.501 10.093 2.101 1.00 77.75 84 ILE A CA 1
ATOM 707 C C . ILE A 1 84 ? -9.435 9.647 3.555 1.00 77.75 84 ILE A C 1
ATOM 709 O O . ILE A 1 84 ? -8.358 9.410 4.113 1.00 77.75 84 ILE A O 1
ATOM 713 N N . GLU A 1 85 ? -10.608 9.499 4.162 1.00 82.56 85 GLU A N 1
ATOM 714 C CA . GLU A 1 85 ? -10.735 8.871 5.466 1.00 82.56 85 GLU A CA 1
ATOM 715 C C . GLU A 1 85 ? -10.336 7.391 5.375 1.00 82.56 85 GLU A C 1
ATOM 717 O O . GLU A 1 85 ? -10.939 6.602 4.652 1.00 82.56 85 GLU A O 1
ATOM 722 N N . LEU A 1 86 ? -9.292 7.011 6.114 1.00 88.06 86 LEU A N 1
ATOM 723 C CA . LEU A 1 86 ? -8.836 5.627 6.180 1.00 88.06 86 LEU A CA 1
ATOM 724 C C . LEU A 1 86 ? -9.583 4.874 7.274 1.00 88.06 86 LEU A C 1
ATOM 726 O O . LEU A 1 86 ? -9.368 5.123 8.466 1.00 88.06 86 LEU A O 1
ATOM 730 N N . LEU A 1 87 ? -10.386 3.891 6.871 1.00 93.38 87 LEU A N 1
ATOM 731 C CA . LEU A 1 87 ? -11.017 2.986 7.818 1.00 93.38 87 LEU A CA 1
ATOM 732 C C . LEU A 1 87 ? -9.975 2.023 8.413 1.00 93.38 87 LEU A C 1
ATOM 734 O O . LEU A 1 87 ? -9.058 1.580 7.711 1.00 93.38 87 LEU A O 1
ATOM 738 N N . PRO A 1 88 ? -10.126 1.612 9.687 1.00 95.06 88 PRO A N 1
ATOM 739 C CA . PRO A 1 88 ? -9.261 0.598 10.292 1.00 95.06 88 PRO A CA 1
ATOM 740 C C . PRO A 1 88 ? -9.178 -0.697 9.473 1.00 95.06 88 PRO A C 1
ATOM 742 O O . PRO A 1 88 ? -8.108 -1.291 9.357 1.00 95.06 88 PRO A O 1
ATOM 745 N N . ALA A 1 89 ? -10.288 -1.113 8.853 1.00 96.75 89 ALA A N 1
ATOM 746 C CA . ALA A 1 89 ? -10.332 -2.294 7.995 1.00 96.75 89 ALA A CA 1
ATOM 747 C C . ALA A 1 89 ? -9.356 -2.195 6.806 1.00 96.75 89 ALA A C 1
ATOM 749 O O . ALA A 1 89 ? -8.620 -3.143 6.549 1.00 96.75 89 ALA A O 1
ATOM 750 N N . ASP A 1 90 ? -9.263 -1.048 6.133 1.00 95.44 90 ASP A N 1
ATOM 751 C CA . ASP A 1 90 ? -8.353 -0.875 4.992 1.00 95.44 90 ASP A CA 1
ATOM 752 C C . ASP A 1 90 ? -6.883 -0.912 5.428 1.00 95.44 90 ASP A C 1
ATOM 754 O O . ASP A 1 90 ? -6.048 -1.571 4.800 1.00 95.44 90 ASP A O 1
ATOM 758 N N . ILE A 1 91 ? -6.576 -0.265 6.558 1.00 95.06 91 ILE A N 1
ATOM 759 C CA . ILE A 1 91 ? -5.234 -0.260 7.157 1.00 95.06 91 ILE A CA 1
ATOM 760 C C . ILE A 1 91 ? -4.806 -1.697 7.486 1.00 95.06 91 ILE A C 1
ATOM 762 O O . ILE A 1 91 ? -3.711 -2.135 7.123 1.00 95.06 91 ILE A O 1
ATOM 766 N N . TYR A 1 92 ? -5.675 -2.462 8.150 1.00 96.62 92 TYR A N 1
ATOM 767 C CA . TYR A 1 92 ? -5.375 -3.836 8.544 1.00 96.62 92 TYR A CA 1
ATOM 768 C C . TYR A 1 92 ? -5.339 -4.806 7.368 1.00 96.62 92 TYR A C 1
ATOM 770 O O . TYR A 1 92 ? -4.484 -5.696 7.367 1.00 96.62 92 TYR A O 1
ATOM 778 N N . ARG A 1 93 ? -6.182 -4.622 6.344 1.00 96.94 93 ARG A N 1
ATOM 779 C CA . ARG A 1 93 ? -6.103 -5.376 5.082 1.00 96.94 93 ARG A CA 1
ATOM 780 C C . ARG A 1 93 ? -4.729 -5.184 4.443 1.00 96.94 93 ARG A C 1
ATOM 782 O O . ARG A 1 93 ? -4.043 -6.172 4.182 1.00 96.94 93 ARG A O 1
ATOM 789 N N . PHE A 1 94 ? -4.280 -3.936 4.299 1.00 95.88 94 PHE A N 1
ATOM 790 C CA . PHE A 1 94 ? -2.958 -3.623 3.752 1.00 95.88 94 PHE A CA 1
ATOM 791 C C . PHE A 1 94 ? -1.820 -4.270 4.561 1.00 95.88 94 PHE A C 1
ATOM 793 O O . PHE A 1 94 ? -0.953 -4.950 4.006 1.00 95.88 94 PHE A O 1
ATOM 800 N N . ILE A 1 95 ? -1.838 -4.128 5.892 1.00 96.25 95 ILE A N 1
ATOM 801 C CA . ILE A 1 95 ? -0.799 -4.707 6.757 1.00 96.25 95 ILE A CA 1
ATOM 802 C C . ILE A 1 95 ? -0.754 -6.233 6.631 1.00 96.25 95 ILE A C 1
ATOM 804 O O . ILE A 1 95 ? 0.333 -6.806 6.551 1.00 96.25 95 ILE A O 1
ATOM 808 N N . ARG A 1 96 ? -1.912 -6.904 6.594 1.00 96.56 96 ARG A N 1
ATOM 809 C CA . ARG A 1 96 ? -1.988 -8.367 6.452 1.00 96.56 96 ARG A CA 1
ATOM 810 C C . ARG A 1 96 ? -1.422 -8.850 5.120 1.00 96.56 96 ARG A C 1
ATOM 812 O O . ARG A 1 96 ? -0.745 -9.878 5.112 1.00 96.56 96 ARG A O 1
ATOM 819 N N . LYS A 1 97 ? -1.656 -8.108 4.034 1.00 96.38 97 LYS A N 1
ATOM 820 C CA . LYS A 1 97 ? -1.141 -8.445 2.700 1.00 96.38 97 LYS A CA 1
ATOM 821 C C . LYS A 1 97 ? 0.381 -8.369 2.645 1.00 96.38 97 LYS A C 1
ATOM 823 O O . LYS A 1 97 ? 1.006 -9.318 2.178 1.00 96.38 97 LYS A O 1
ATOM 828 N N . TYR A 1 98 ? 0.986 -7.293 3.150 1.00 95.62 98 TYR A N 1
ATOM 829 C CA . TYR A 1 98 ? 2.392 -6.988 2.834 1.00 95.62 98 TYR A CA 1
ATOM 830 C C . TYR A 1 98 ? 3.369 -7.079 4.005 1.00 95.62 98 TYR A C 1
ATOM 832 O O . TYR A 1 98 ? 4.581 -7.160 3.795 1.00 95.62 98 TYR A O 1
ATOM 840 N N . HIS A 1 99 ? 2.886 -7.120 5.246 1.00 93.88 99 HIS A N 1
ATOM 841 C CA . HIS A 1 99 ? 3.738 -7.056 6.430 1.00 93.88 99 HIS A CA 1
ATOM 842 C C . HIS A 1 99 ? 3.575 -8.272 7.350 1.00 93.88 99 HIS A C 1
ATOM 844 O O . HIS A 1 99 ? 2.641 -9.067 7.267 1.00 93.88 99 HIS A O 1
ATOM 850 N N . LYS A 1 100 ? 4.561 -8.472 8.233 1.00 93.19 100 LYS A N 1
ATOM 851 C CA . LYS A 1 100 ? 4.516 -9.538 9.246 1.00 93.19 100 LYS A CA 1
ATOM 852 C C . LYS A 1 100 ? 3.433 -9.223 10.286 1.00 93.19 100 LYS A C 1
ATOM 854 O O . LYS A 1 100 ? 3.242 -8.062 10.632 1.00 93.19 100 LYS A O 1
ATOM 859 N N . LYS A 1 101 ? 2.816 -10.261 10.870 1.00 94.12 101 LYS A N 1
ATOM 860 C CA . LYS A 1 101 ? 1.755 -10.133 11.894 1.00 94.12 101 LYS A CA 1
ATOM 861 C C . LYS A 1 101 ? 2.134 -9.233 13.078 1.00 94.12 101 LYS A C 1
ATOM 863 O O . LYS A 1 101 ? 1.260 -8.590 13.636 1.00 94.12 101 LYS A O 1
ATOM 868 N N . ILE A 1 102 ? 3.416 -9.144 13.439 1.00 94.56 102 ILE A N 1
ATOM 869 C CA . ILE A 1 102 ? 3.876 -8.235 14.499 1.00 94.56 102 ILE A CA 1
ATOM 870 C C . ILE A 1 102 ? 3.495 -6.774 14.217 1.00 94.56 102 ILE A C 1
ATOM 872 O O . ILE A 1 102 ? 3.013 -6.091 15.112 1.00 94.56 102 ILE A O 1
ATOM 876 N N . TRP A 1 103 ? 3.607 -6.322 12.963 1.00 95.19 103 TRP A N 1
ATOM 877 C CA . TRP A 1 103 ? 3.240 -4.961 12.572 1.00 95.19 103 TRP A CA 1
ATOM 878 C C . TRP A 1 103 ? 1.742 -4.716 12.707 1.00 95.19 103 TRP A C 1
ATOM 880 O O . TRP A 1 103 ? 1.348 -3.638 13.121 1.00 95.19 103 TRP A O 1
ATOM 890 N N . LEU A 1 104 ? 0.906 -5.722 12.446 1.00 96.12 104 LEU A N 1
ATOM 891 C CA . LEU A 1 104 ? -0.540 -5.611 12.638 1.00 96.12 104 LEU A CA 1
ATOM 892 C C . LEU A 1 104 ? -0.891 -5.237 14.080 1.00 96.12 104 LEU A C 1
ATOM 894 O O . LEU A 1 104 ? -1.638 -4.290 14.304 1.00 96.12 104 LEU A O 1
ATOM 898 N N . TYR A 1 105 ? -0.319 -5.955 15.048 1.00 95.88 105 TYR A N 1
ATOM 899 C CA . TYR A 1 105 ? -0.588 -5.706 16.462 1.00 95.88 105 TYR A CA 1
ATOM 900 C C . TYR A 1 105 ? 0.070 -4.419 16.958 1.00 95.88 105 TYR A C 1
ATOM 902 O O . TYR A 1 105 ? -0.560 -3.679 17.706 1.00 95.88 105 TYR A O 1
ATOM 910 N N . LEU A 1 106 ? 1.292 -4.109 16.508 1.00 95.88 106 LEU A N 1
ATOM 911 C CA . LEU A 1 106 ? 1.947 -2.842 16.843 1.00 95.88 106 LEU A CA 1
ATOM 912 C C . LEU A 1 106 ? 1.118 -1.641 16.378 1.00 95.88 106 LEU A C 1
ATOM 914 O O . LEU A 1 106 ? 0.863 -0.744 17.176 1.00 95.88 106 LEU A O 1
ATOM 918 N N . VAL A 1 107 ? 0.639 -1.650 15.128 1.00 95.69 107 VAL A N 1
ATOM 919 C CA . VAL A 1 107 ? -0.214 -0.573 14.605 1.00 95.69 107 VAL A CA 1
ATOM 920 C C . VAL A 1 107 ? -1.538 -0.505 15.363 1.00 95.69 107 VAL A C 1
ATOM 922 O O . VAL A 1 107 ? -1.962 0.590 15.723 1.00 95.69 107 VAL A O 1
ATOM 925 N N . PHE A 1 108 ? -2.161 -1.647 15.663 1.00 96.69 108 PHE A N 1
ATOM 926 C CA . PHE A 1 108 ? -3.390 -1.696 16.457 1.00 96.69 108 PHE A CA 1
ATOM 927 C C . PHE A 1 108 ? -3.213 -1.036 17.833 1.00 96.69 108 PHE A C 1
ATOM 929 O O . PHE A 1 108 ? -3.924 -0.085 18.157 1.00 96.69 108 PHE A O 1
ATOM 936 N N . PHE A 1 109 ? -2.213 -1.455 18.615 1.00 95.88 109 PHE A N 1
ATOM 937 C CA . PHE A 1 109 ? -1.952 -0.861 19.929 1.00 95.88 109 PHE A CA 1
ATOM 938 C C . PHE A 1 109 ? -1.547 0.611 19.830 1.00 95.88 109 PHE A C 1
ATOM 940 O O . PHE A 1 109 ? -2.037 1.430 20.604 1.00 95.88 109 PHE A O 1
ATOM 947 N N . GLN A 1 110 ? -0.711 0.980 18.856 1.00 94.62 110 GLN A N 1
ATOM 948 C CA . GLN A 1 110 ? -0.334 2.375 18.633 1.00 94.62 110 GLN A CA 1
ATOM 949 C C . GLN A 1 110 ? -1.560 3.255 18.355 1.00 94.62 110 GLN A C 1
ATOM 951 O O . GLN A 1 110 ? -1.638 4.372 18.868 1.00 94.62 110 GLN A O 1
ATOM 956 N N . ARG A 1 111 ? -2.526 2.772 17.565 1.00 94.12 111 ARG A N 1
ATOM 957 C CA . ARG A 1 111 ? -3.768 3.499 17.267 1.00 94.12 111 ARG A CA 1
ATOM 958 C C . ARG A 1 111 ? -4.684 3.597 18.487 1.00 94.12 111 ARG A C 1
ATOM 960 O O . ARG A 1 111 ? -5.240 4.667 18.716 1.00 94.12 111 ARG A O 1
ATOM 967 N N . LEU A 1 112 ? -4.753 2.567 19.330 1.00 95.50 112 LEU A N 1
ATOM 968 C CA . LEU A 1 112 ? -5.451 2.662 20.619 1.00 95.50 112 LEU A CA 1
ATOM 969 C C . LEU A 1 112 ? -4.825 3.726 21.536 1.00 95.50 112 LEU A C 1
ATOM 971 O O . LEU A 1 112 ? -5.536 4.584 22.054 1.00 95.50 112 LEU A O 1
ATOM 975 N N . PHE A 1 113 ? -3.496 3.732 21.684 1.00 94.69 113 PHE A N 1
ATOM 976 C CA . PHE A 1 113 ? -2.792 4.753 22.474 1.00 94.69 113 PHE A CA 1
ATOM 977 C C . PHE A 1 113 ? -2.887 6.156 21.865 1.00 94.69 113 PHE A C 1
ATOM 979 O O . PHE A 1 113 ? -2.809 7.147 22.584 1.00 94.69 113 PHE A O 1
ATOM 986 N N . SER A 1 114 ? -3.101 6.249 20.552 1.00 92.50 114 SER A N 1
ATOM 987 C CA . SER A 1 114 ? -3.345 7.513 19.847 1.00 92.50 114 SER A CA 1
ATOM 988 C C . SER A 1 114 ? -4.813 7.964 19.904 1.00 92.50 114 SER A C 1
ATOM 990 O O . SER A 1 114 ? -5.191 8.866 19.160 1.00 92.50 114 SER A O 1
ATOM 992 N N . LEU A 1 115 ? -5.631 7.346 20.766 1.00 93.38 115 LEU A N 1
ATOM 993 C CA . LEU A 1 115 ? -7.033 7.696 21.022 1.00 93.38 115 LEU A CA 1
ATOM 994 C C . LEU A 1 115 ? -7.956 7.578 19.794 1.00 93.38 115 LEU A C 1
ATOM 996 O O . LEU A 1 115 ? -8.984 8.251 19.720 1.00 93.38 115 LEU A O 1
ATOM 1000 N N . PHE A 1 116 ? -7.625 6.709 18.833 1.00 92.00 116 PHE A N 1
ATOM 1001 C CA . PHE A 1 116 ? -8.588 6.324 17.797 1.00 92.00 116 PHE A CA 1
ATOM 1002 C C . PHE A 1 116 ? -9.726 5.496 18.413 1.00 92.00 116 PHE A C 1
ATOM 1004 O O . PHE A 1 116 ? -9.547 4.849 19.444 1.00 92.00 116 PHE A O 1
ATOM 1011 N N . ASN A 1 117 ? -10.904 5.512 17.780 1.00 95.19 117 ASN A N 1
ATOM 1012 C CA . ASN A 1 117 ? -12.095 4.838 18.299 1.00 95.19 117 ASN A CA 1
ATOM 1013 C C . ASN A 1 117 ? -11.846 3.321 18.466 1.00 95.19 117 ASN A C 1
ATOM 1015 O O . ASN A 1 117 ? -11.775 2.607 17.467 1.00 95.19 117 ASN A O 1
ATOM 1019 N N . PRO A 1 118 ? -11.782 2.790 19.701 1.00 95.62 118 PRO A N 1
ATOM 1020 C CA . PRO A 1 118 ? -11.410 1.398 19.928 1.00 95.62 118 PRO A CA 1
ATOM 1021 C C . PRO A 1 118 ? -12.396 0.417 19.287 1.00 95.62 118 PRO A C 1
ATOM 1023 O O . PRO A 1 118 ? -11.982 -0.621 18.778 1.00 95.62 118 PRO A O 1
ATOM 1026 N N . ILE A 1 119 ? -13.692 0.747 19.259 1.00 96.69 119 ILE A N 1
ATOM 1027 C CA . ILE A 1 119 ? -14.731 -0.130 18.706 1.00 96.69 119 ILE A CA 1
ATOM 1028 C C . ILE A 1 119 ? -14.488 -0.353 17.209 1.00 96.69 119 ILE A C 1
ATOM 1030 O O . ILE A 1 119 ? -14.504 -1.496 16.749 1.00 96.69 119 ILE A O 1
ATOM 1034 N N . SER A 1 120 ? -14.209 0.712 16.449 1.00 96.19 120 SER A N 1
ATOM 1035 C CA . SER A 1 120 ? -13.934 0.585 15.014 1.00 96.19 120 SER A CA 1
ATOM 1036 C C . SER A 1 120 ? -12.612 -0.139 14.741 1.00 96.19 120 SER A C 1
ATOM 1038 O O . SER A 1 120 ? -12.534 -0.909 13.782 1.00 96.19 120 SER A O 1
ATOM 1040 N N . GLU A 1 121 ? -11.602 0.028 15.603 1.00 96.94 121 GLU A N 1
ATOM 1041 C CA . GLU A 1 121 ? -10.336 -0.710 15.511 1.00 96.94 121 GLU A CA 1
ATOM 1042 C C . GLU A 1 121 ? -10.546 -2.224 15.672 1.00 96.94 121 GLU A C 1
ATOM 1044 O O . GLU A 1 121 ? -10.071 -3.008 14.845 1.00 96.94 121 GLU A O 1
ATOM 1049 N N . PHE A 1 122 ? -11.300 -2.657 16.689 1.00 97.50 122 PHE A N 1
ATOM 1050 C CA . PHE A 1 122 ? -11.615 -4.077 16.888 1.00 97.50 122 PHE A CA 1
ATOM 1051 C C . PHE A 1 122 ? -12.433 -4.653 15.726 1.00 97.50 122 PHE A C 1
ATOM 1053 O O . PHE A 1 122 ? -12.119 -5.743 15.236 1.00 97.50 122 PHE A O 1
ATOM 1060 N N . ILE A 1 123 ? -13.447 -3.919 15.251 1.00 97.56 123 ILE A N 1
ATOM 1061 C CA . ILE A 1 123 ? -14.268 -4.330 14.103 1.00 97.56 123 ILE A CA 1
ATOM 1062 C C . ILE A 1 123 ? -13.394 -4.508 12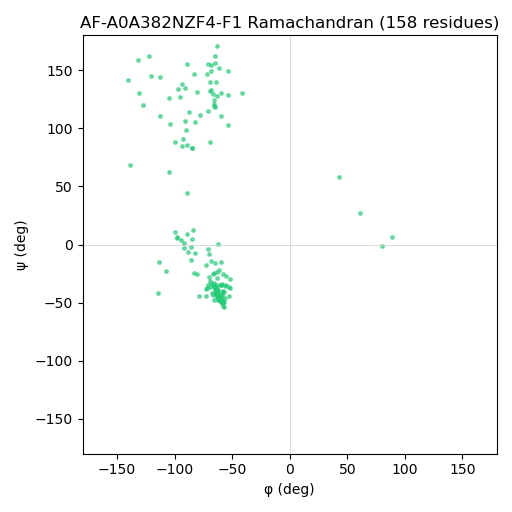.857 1.00 97.56 123 ILE A C 1
ATOM 1064 O O . ILE A 1 123 ? -13.452 -5.562 12.222 1.00 97.56 123 ILE A O 1
ATOM 1068 N N . GLY A 1 124 ? -12.539 -3.534 12.532 1.00 96.88 124 GLY A N 1
ATOM 1069 C CA . GLY A 1 124 ? -11.656 -3.612 11.366 1.00 96.88 124 GLY A CA 1
ATOM 1070 C C . GLY A 1 124 ? -10.648 -4.762 11.457 1.00 96.88 124 GLY A C 1
ATOM 1071 O O . GLY A 1 124 ? -10.405 -5.476 10.476 1.00 96.88 124 GLY A O 1
ATOM 1072 N N . LEU A 1 125 ? -10.085 -5.001 12.647 1.00 97.12 125 LEU A N 1
ATOM 1073 C CA . LEU A 1 125 ? -9.147 -6.103 12.873 1.00 97.12 125 LEU A CA 1
ATOM 1074 C C . LEU A 1 125 ? -9.820 -7.467 12.652 1.00 97.12 125 LEU A C 1
ATOM 1076 O O . LEU A 1 125 ? -9.207 -8.376 12.077 1.00 97.12 125 LEU A O 1
ATOM 1080 N N . TRP A 1 126 ? -11.077 -7.594 13.089 1.00 97.50 126 TRP A N 1
ATOM 1081 C CA . TRP A 1 126 ? -11.891 -8.799 12.944 1.00 97.50 126 TRP A CA 1
ATOM 1082 C C . TRP A 1 126 ? -12.370 -9.029 11.509 1.00 97.50 126 TRP A C 1
ATOM 1084 O O . TRP A 1 126 ? -12.295 -10.159 11.015 1.00 97.50 126 TRP A O 1
ATOM 1094 N N . GLN A 1 127 ? -12.843 -7.986 10.824 1.00 97.12 127 GLN A N 1
ATOM 1095 C CA . GLN A 1 127 ? -13.316 -8.062 9.437 1.00 97.12 127 GLN A CA 1
ATOM 1096 C C . GLN A 1 127 ? -12.222 -8.586 8.504 1.00 97.12 127 GLN A C 1
ATOM 1098 O O . GLN A 1 127 ? -12.475 -9.454 7.675 1.00 97.12 127 GLN A O 1
ATOM 1103 N N . THR A 1 128 ? -10.980 -8.154 8.712 1.00 97.44 128 THR A N 1
ATOM 1104 C CA . THR A 1 128 ? -9.840 -8.509 7.853 1.00 97.44 128 THR A CA 1
ATOM 1105 C C . THR A 1 128 ? -9.175 -9.841 8.196 1.00 97.44 128 THR A C 1
ATOM 1107 O O . THR A 1 128 ? -8.165 -10.195 7.594 1.00 97.44 128 THR A O 1
ATOM 1110 N N . ARG A 1 129 ? -9.698 -10.620 9.153 1.00 96.12 129 ARG A N 1
ATOM 1111 C CA . ARG A 1 129 ? -9.042 -11.853 9.642 1.00 96.12 129 ARG A CA 1
ATOM 1112 C C . ARG A 1 129 ? -8.774 -12.915 8.568 1.00 96.12 129 ARG A C 1
ATOM 1114 O O . ARG A 1 129 ? -7.873 -13.726 8.749 1.00 96.12 129 ARG A O 1
ATOM 1121 N N . HIS A 1 130 ? -9.551 -12.907 7.487 1.00 95.94 130 HIS A N 1
ATOM 1122 C CA . HIS A 1 130 ? -9.439 -13.839 6.364 1.00 95.94 130 HIS A CA 1
ATOM 1123 C C . HIS A 1 130 ? -8.419 -13.389 5.305 1.00 95.94 130 HIS A C 1
ATOM 1125 O O . HIS A 1 130 ? -8.036 -14.191 4.457 1.00 95.94 130 HIS A O 1
ATOM 1131 N N . VAL A 1 131 ? -7.963 -12.130 5.354 1.00 96.75 131 VAL A N 1
ATOM 1132 C CA . VAL A 1 131 ? -7.003 -11.580 4.391 1.00 96.75 131 VAL A CA 1
ATOM 1133 C C . VAL A 1 131 ? -5.669 -12.303 4.539 1.00 96.75 131 VAL A C 1
ATOM 1135 O O . VAL A 1 131 ? -5.053 -12.304 5.612 1.00 96.75 131 VAL A O 1
ATOM 1138 N N . GLN A 1 132 ? -5.230 -12.919 3.446 1.00 93.75 132 GLN A N 1
ATOM 1139 C CA . GLN A 1 132 ? -3.982 -13.664 3.386 1.00 93.75 132 GLN A CA 1
ATOM 1140 C C . GLN A 1 132 ? -2.813 -12.766 2.985 1.00 93.75 132 GLN A C 1
ATOM 1142 O O . GLN A 1 132 ? -2.971 -11.728 2.342 1.00 93.75 132 GLN A O 1
ATOM 1147 N N . LYS A 1 133 ? -1.613 -13.188 3.384 1.00 94.62 133 LYS A N 1
ATOM 1148 C CA . LYS A 1 133 ? -0.382 -12.516 2.988 1.00 94.62 133 LYS A CA 1
ATOM 1149 C C . LYS A 1 133 ? -0.144 -12.733 1.496 1.00 94.62 133 LYS A C 1
ATOM 1151 O O . LYS A 1 133 ? -0.171 -13.869 1.034 1.00 94.62 133 LYS A O 1
ATOM 1156 N N . TYR A 1 134 ? 0.161 -11.661 0.778 1.00 93.75 134 TYR A N 1
ATOM 1157 C CA . TYR A 1 134 ? 0.504 -11.703 -0.635 1.00 93.75 134 TYR A CA 1
ATOM 1158 C C . TYR A 1 134 ? 2.025 -11.718 -0.816 1.00 93.75 134 TYR A C 1
ATOM 1160 O O . TYR A 1 134 ? 2.751 -10.951 -0.174 1.00 93.75 134 TYR A O 1
ATOM 1168 N N . ASN A 1 135 ? 2.530 -12.598 -1.684 1.00 91.81 135 ASN A N 1
ATOM 1169 C CA . ASN A 1 135 ? 3.957 -12.643 -1.991 1.00 91.81 135 ASN A CA 1
ATOM 1170 C C . ASN A 1 135 ? 4.304 -11.628 -3.085 1.00 91.81 135 ASN A C 1
ATOM 1172 O O . ASN A 1 135 ? 4.403 -11.957 -4.265 1.00 91.81 135 ASN A O 1
ATOM 1176 N N . LEU A 1 136 ? 4.495 -10.381 -2.659 1.00 90.88 136 LEU A N 1
ATOM 1177 C CA . LEU A 1 136 ? 4.691 -9.238 -3.545 1.00 90.88 136 LEU A CA 1
ATOM 1178 C C . LEU A 1 136 ? 5.864 -9.397 -4.522 1.00 90.88 136 LEU A C 1
ATOM 1180 O O . LEU A 1 136 ? 5.762 -8.974 -5.669 1.00 90.88 136 LEU A O 1
ATOM 1184 N N . PHE A 1 137 ? 6.938 -10.047 -4.072 1.00 88.38 137 PHE A N 1
ATOM 1185 C CA . PHE A 1 137 ? 8.195 -10.184 -4.810 1.00 88.38 137 PHE A CA 1
ATOM 1186 C C . PHE A 1 137 ? 8.331 -11.515 -5.556 1.00 88.38 137 PHE A C 1
ATOM 1188 O O . PHE A 1 137 ? 9.393 -11.799 -6.098 1.00 88.38 137 PHE A O 1
ATOM 1195 N N . HIS A 1 138 ? 7.289 -12.354 -5.575 1.00 89.19 138 HIS A N 1
ATOM 1196 C CA . HIS A 1 138 ? 7.336 -13.598 -6.345 1.00 89.19 138 HIS A CA 1
ATOM 1197 C C . HIS A 1 138 ? 7.427 -13.336 -7.853 1.00 89.19 138 HIS A C 1
ATOM 1199 O O . HIS A 1 138 ? 8.134 -14.043 -8.562 1.00 89.19 138 HIS A O 1
ATOM 1205 N N . THR A 1 139 ? 6.731 -12.299 -8.319 1.00 90.06 139 THR A N 1
ATOM 1206 C CA . THR A 1 139 ? 6.758 -11.826 -9.704 1.00 90.06 139 THR A CA 1
ATOM 1207 C C . THR A 1 139 ? 7.224 -10.374 -9.740 1.00 90.06 139 THR A C 1
ATOM 1209 O O . THR A 1 139 ? 6.909 -9.597 -8.833 1.00 90.06 139 THR A O 1
ATOM 1212 N N . HIS A 1 140 ? 7.967 -10.011 -10.779 1.00 89.69 140 HIS A N 1
ATOM 1213 C CA . HIS A 1 140 ? 8.432 -8.652 -11.051 1.00 89.69 140 HIS A CA 1
ATOM 1214 C C . HIS A 1 140 ? 8.145 -8.309 -12.512 1.00 89.69 140 HIS A C 1
ATOM 1216 O O . HIS A 1 140 ? 7.941 -9.211 -13.325 1.00 89.69 140 HIS A O 1
ATOM 1222 N N . TYR A 1 141 ? 8.092 -7.017 -12.824 1.00 91.38 141 TYR A N 1
ATOM 1223 C CA . TYR A 1 141 ? 7.965 -6.572 -14.205 1.00 91.38 141 TYR A CA 1
ATOM 1224 C C . TYR A 1 141 ? 9.340 -6.618 -14.881 1.00 91.38 141 TYR A C 1
ATOM 1226 O O . TYR A 1 141 ? 10.324 -6.150 -14.303 1.00 91.38 141 TYR A O 1
ATOM 1234 N N . VAL A 1 142 ? 9.411 -7.213 -16.071 1.00 90.50 142 VAL A N 1
ATOM 1235 C CA . VAL A 1 142 ? 10.649 -7.319 -16.849 1.00 90.50 142 VAL A CA 1
ATOM 1236 C C . VAL A 1 142 ? 10.695 -6.163 -17.840 1.00 90.50 142 VAL A C 1
ATOM 1238 O O . VAL A 1 142 ? 9.749 -5.943 -18.590 1.00 90.50 142 VAL A O 1
ATOM 1241 N N . TYR A 1 143 ? 11.795 -5.416 -17.820 1.00 89.81 143 TYR A N 1
ATOM 1242 C CA . TYR A 1 143 ? 12.052 -4.333 -18.763 1.00 89.81 143 TYR A CA 1
ATOM 1243 C C . TYR A 1 143 ? 12.984 -4.830 -19.863 1.00 89.81 143 TYR A C 1
ATOM 1245 O O . TYR A 1 143 ? 14.199 -4.690 -19.743 1.00 89.81 143 TYR A O 1
ATOM 1253 N N . ASP A 1 144 ? 12.425 -5.403 -20.927 1.00 88.62 144 ASP A N 1
ATOM 1254 C CA . ASP A 1 144 ? 13.223 -5.934 -22.042 1.00 88.62 144 ASP A CA 1
ATOM 1255 C C . ASP A 1 144 ? 14.083 -4.838 -22.701 1.00 88.62 144 ASP A C 1
ATOM 1257 O O . ASP A 1 144 ? 15.243 -5.066 -23.033 1.00 88.62 144 ASP A O 1
ATOM 1261 N N . GLU A 1 145 ? 13.562 -3.609 -22.770 1.00 87.12 145 GLU A N 1
ATOM 1262 C CA . GLU A 1 145 ? 14.254 -2.431 -23.319 1.00 87.12 145 GLU A CA 1
ATOM 1263 C C . GLU A 1 145 ? 15.443 -1.950 -22.468 1.00 87.12 145 GLU A C 1
ATOM 1265 O O . GLU A 1 145 ? 16.247 -1.142 -22.930 1.00 87.12 145 GLU A O 1
ATOM 1270 N N . TYR A 1 146 ? 15.579 -2.417 -21.221 1.00 87.44 146 TYR A N 1
ATOM 1271 C CA . TYR A 1 146 ? 16.645 -1.958 -20.328 1.00 87.44 146 TYR A CA 1
ATOM 1272 C C . TYR A 1 146 ? 18.039 -2.344 -20.837 1.00 87.44 146 TYR A C 1
ATOM 1274 O O . TYR A 1 146 ? 18.986 -1.578 -20.662 1.00 87.44 146 TYR A O 1
ATOM 1282 N N . PHE A 1 147 ? 18.177 -3.513 -21.471 1.00 87.56 147 PHE A N 1
ATOM 1283 C CA . PHE A 1 147 ? 19.471 -3.996 -21.963 1.00 87.56 147 PHE A CA 1
ATOM 1284 C C . PHE A 1 147 ? 20.043 -3.123 -23.082 1.00 87.56 147 PHE A C 1
ATOM 1286 O O . PHE A 1 147 ? 21.258 -2.939 -23.143 1.00 87.56 147 PHE A O 1
ATOM 1293 N N . ASP A 1 148 ? 19.169 -2.544 -23.903 1.00 91.56 148 ASP A N 1
ATOM 1294 C CA . ASP A 1 148 ? 19.534 -1.676 -25.024 1.00 91.56 148 ASP A CA 1
ATOM 1295 C C . ASP A 1 148 ? 19.440 -0.180 -24.661 1.00 91.56 148 ASP A C 1
ATOM 1297 O O . ASP A 1 148 ? 19.595 0.690 -25.523 1.00 91.56 148 ASP A O 1
ATOM 1301 N N . TYR A 1 149 ? 19.182 0.149 -23.387 1.00 90.19 149 TYR A N 1
ATOM 1302 C CA . TYR A 1 149 ? 18.986 1.529 -22.956 1.00 90.19 149 TYR A CA 1
ATOM 1303 C C . TYR A 1 149 ? 20.291 2.333 -22.980 1.00 90.19 149 TYR A C 1
ATOM 1305 O O . TYR A 1 149 ? 21.215 2.132 -22.187 1.00 90.19 149 TYR A O 1
ATOM 1313 N N . ASP A 1 150 ? 20.322 3.330 -23.857 1.00 89.62 150 ASP A N 1
ATOM 1314 C CA . ASP A 1 150 ? 21.479 4.184 -24.071 1.00 89.62 150 ASP A CA 1
ATOM 1315 C C . ASP A 1 150 ? 21.425 5.454 -23.195 1.00 89.62 150 ASP A C 1
ATOM 1317 O O . ASP A 1 150 ? 20.846 6.485 -23.554 1.00 89.62 150 ASP A O 1
ATOM 1321 N N . SER A 1 151 ? 22.013 5.366 -21.999 1.00 88.38 151 SER A N 1
ATOM 1322 C CA . SER A 1 151 ? 21.938 6.406 -20.964 1.00 88.38 151 SER A CA 1
ATOM 1323 C C . SER A 1 151 ? 22.642 7.711 -21.354 1.00 88.38 151 SER A C 1
ATOM 1325 O O . SER A 1 151 ? 23.868 7.775 -21.483 1.00 88.38 151 SER A O 1
ATOM 1327 N N . SER A 1 152 ? 21.877 8.806 -21.420 1.00 90.19 152 SER A N 1
ATOM 1328 C CA . SER A 1 152 ? 22.402 10.161 -21.652 1.00 90.19 152 SER A CA 1
ATOM 1329 C C . SER A 1 152 ? 23.417 10.603 -20.593 1.00 90.19 152 SER A C 1
ATOM 1331 O O . SER A 1 152 ? 24.388 11.285 -20.921 1.00 90.19 152 SER A O 1
ATOM 1333 N N . LEU A 1 153 ? 23.236 10.176 -19.339 1.00 87.75 153 LEU A N 1
ATOM 1334 C CA . LEU A 1 153 ? 24.163 10.479 -18.251 1.00 87.75 153 LEU A CA 1
ATOM 1335 C C . LEU A 1 153 ? 25.513 9.787 -18.470 1.00 87.75 153 LEU A C 1
ATOM 1337 O O . LEU A 1 153 ? 26.547 10.430 -18.328 1.00 87.75 153 LEU A O 1
ATOM 1341 N N . ILE A 1 154 ? 25.517 8.516 -18.884 1.00 89.19 154 ILE A N 1
ATOM 1342 C CA . ILE A 1 154 ? 26.761 7.790 -19.187 1.00 89.19 154 ILE A CA 1
ATOM 1343 C C . ILE A 1 154 ? 27.476 8.445 -20.376 1.00 89.19 154 ILE A C 1
ATOM 1345 O O . ILE A 1 154 ? 28.679 8.688 -20.304 1.00 89.19 154 ILE A O 1
ATOM 1349 N N . LYS A 1 155 ? 26.735 8.834 -21.426 1.00 92.69 155 LYS A N 1
ATOM 1350 C CA . LYS A 1 155 ? 27.296 9.582 -22.567 1.00 92.69 155 LYS A CA 1
ATOM 1351 C C . LYS A 1 155 ? 27.922 10.913 -22.171 1.00 92.69 155 LYS A C 1
ATOM 1353 O O . LYS A 1 155 ? 28.897 11.327 -22.789 1.00 92.69 155 LYS A O 1
ATOM 1358 N N . SER A 1 156 ? 27.359 11.591 -21.170 1.00 92.38 156 SER A N 1
ATOM 1359 C CA . SER A 1 156 ? 27.872 12.885 -20.712 1.00 92.38 156 SER A CA 1
ATOM 1360 C C . SER A 1 156 ? 29.219 12.793 -19.986 1.00 92.38 156 SER A C 1
ATOM 1362 O O . SER A 1 156 ? 29.814 13.832 -19.719 1.00 92.38 156 SER A O 1
ATOM 1364 N N . ASN A 1 157 ? 29.705 11.573 -19.702 1.00 90.44 157 ASN A N 1
ATOM 1365 C CA . ASN A 1 157 ? 30.968 11.289 -19.016 1.00 90.44 157 ASN A CA 1
ATOM 1366 C C . ASN A 1 157 ? 31.215 12.219 -17.808 1.00 90.44 157 ASN A C 1
ATOM 1368 O O . ASN A 1 157 ? 32.197 12.970 -17.798 1.00 90.44 157 ASN A O 1
ATOM 1372 N N . PRO A 1 158 ? 30.297 12.242 -16.821 1.00 89.31 158 PRO A N 1
ATOM 1373 C CA . PRO A 1 158 ? 30.410 13.143 -15.688 1.00 89.31 158 PRO A CA 1
ATOM 1374 C C . PRO A 1 158 ? 31.663 12.804 -14.877 1.00 89.31 158 PRO A C 1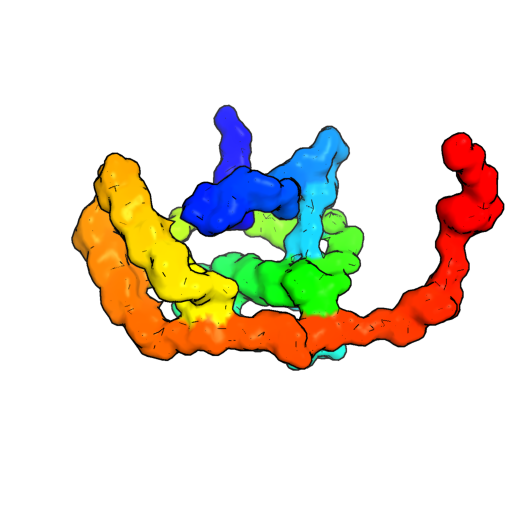
ATOM 1376 O O . PRO A 1 158 ? 31.994 11.636 -14.675 1.00 89.31 158 PRO A O 1
ATOM 1379 N N . LEU A 1 159 ? 32.361 13.839 -14.412 1.00 83.25 159 LEU A N 1
ATOM 1380 C CA . LEU A 1 159 ? 33.509 13.671 -13.526 1.00 83.25 159 LEU A CA 1
ATOM 1381 C C . LEU A 1 159 ? 33.026 13.113 -12.177 1.00 83.25 159 LEU A C 1
ATOM 1383 O O . LEU A 1 159 ? 32.071 13.643 -11.605 1.00 83.25 159 LEU A O 1
ATOM 1387 N N . LEU A 1 160 ? 33.671 12.035 -11.720 1.00 64.25 160 LEU A N 1
ATOM 1388 C CA . LEU A 1 160 ? 33.489 11.450 -10.387 1.00 64.25 160 LEU A CA 1
ATOM 1389 C C . LEU A 1 160 ? 34.055 12.357 -9.290 1.00 64.25 160 LEU A C 1
ATOM 1391 O O . LEU A 1 160 ? 35.133 12.953 -9.520 1.00 64.25 160 LEU A O 1
#